Protein AF-A0A7S3IV67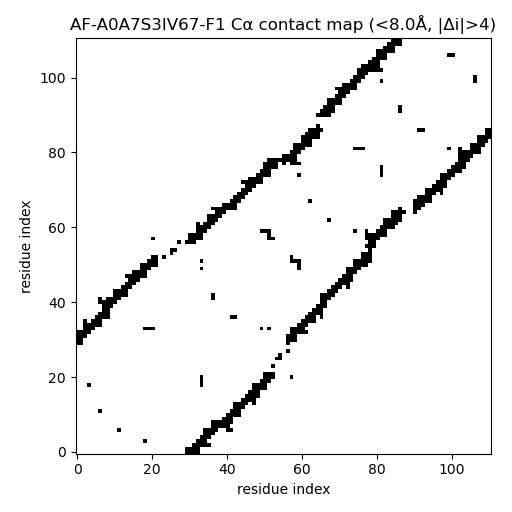-F1 (afdb_monomer)

Structure (mmCIF, N/CA/C/O backbone):
data_AF-A0A7S3IV67-F1
#
_entry.id   AF-A0A7S3IV67-F1
#
loop_
_atom_site.group_PDB
_atom_site.id
_atom_site.type_symbol
_atom_site.label_atom_id
_atom_site.label_alt_id
_atom_site.label_comp_id
_atom_site.label_asym_id
_atom_site.label_entity_id
_atom_site.label_seq_id
_atom_site.pdbx_PDB_ins_code
_atom_site.Cartn_x
_atom_site.Cartn_y
_atom_site.Cartn_z
_atom_site.occupancy
_atom_site.B_iso_or_equiv
_atom_site.auth_seq_id
_atom_site.auth_comp_id
_atom_site.auth_asym_id
_atom_site.auth_atom_id
_atom_site.pdbx_PDB_model_num
ATOM 1 N N . MET A 1 1 ? 8.855 9.024 10.044 1.00 71.62 1 MET A N 1
ATOM 2 C CA . MET A 1 1 ? 7.602 8.303 9.747 1.00 71.62 1 MET A CA 1
ATOM 3 C C . MET A 1 1 ? 7.869 6.858 10.070 1.00 71.62 1 MET A C 1
ATOM 5 O O . MET A 1 1 ? 8.826 6.313 9.531 1.00 71.62 1 MET A O 1
ATOM 9 N N . ASP A 1 2 ? 7.071 6.283 10.957 1.00 88.75 2 ASP A N 1
ATOM 10 C CA . ASP A 1 2 ? 7.257 4.895 11.357 1.00 88.75 2 ASP A CA 1
ATOM 11 C C . ASP A 1 2 ? 6.493 3.981 10.405 1.00 88.75 2 ASP A C 1
ATOM 13 O O . ASP A 1 2 ? 5.413 4.327 9.910 1.00 88.75 2 ASP A O 1
ATOM 17 N N . SER A 1 3 ? 7.075 2.822 10.116 1.00 93.94 3 SER A N 1
ATOM 18 C CA . SER A 1 3 ? 6.451 1.843 9.236 1.00 93.94 3 SER A CA 1
ATOM 19 C C . SER A 1 3 ? 6.907 0.422 9.532 1.00 93.94 3 SER A C 1
ATOM 21 O O . SER A 1 3 ? 7.962 0.232 10.134 1.00 93.94 3 SER A O 1
ATOM 23 N N . ILE A 1 4 ? 6.121 -0.573 9.103 1.00 95.38 4 ILE A N 1
ATOM 24 C CA . ILE A 1 4 ? 6.580 -1.973 9.115 1.00 95.38 4 ILE A CA 1
ATOM 25 C C . ILE A 1 4 ? 7.634 -2.157 8.017 1.00 95.38 4 ILE A C 1
ATOM 27 O O . ILE A 1 4 ? 8.724 -2.656 8.281 1.00 95.38 4 ILE A O 1
ATOM 31 N N . PHE A 1 5 ? 7.325 -1.718 6.792 1.00 96.88 5 PHE A N 1
ATOM 32 C CA . PHE A 1 5 ? 8.257 -1.726 5.666 1.00 96.88 5 PHE A CA 1
ATOM 33 C C . PHE A 1 5 ? 8.517 -0.313 5.154 1.00 96.88 5 PHE A C 1
ATOM 35 O O . PHE A 1 5 ? 7.58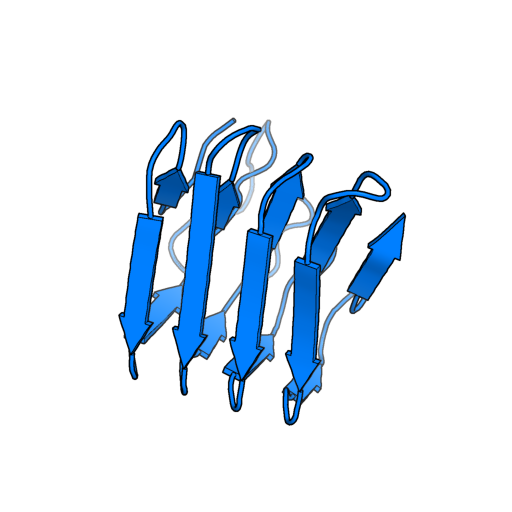9 0.392 4.763 1.00 96.88 5 PHE A O 1
ATOM 42 N N . CYS A 1 6 ? 9.798 0.046 5.083 1.00 97.06 6 CYS A N 1
ATOM 43 C CA . CYS A 1 6 ? 10.286 1.275 4.471 1.00 97.06 6 CYS A CA 1
ATOM 44 C C . CYS A 1 6 ? 11.224 0.924 3.310 1.00 97.06 6 CYS A C 1
ATOM 46 O O . CYS A 1 6 ? 12.333 0.432 3.528 1.00 97.06 6 CYS A O 1
ATOM 48 N N . ILE A 1 7 ? 10.770 1.138 2.074 1.00 97.50 7 ILE A N 1
ATOM 49 C CA . ILE A 1 7 ? 11.510 0.786 0.856 1.00 97.50 7 ILE A CA 1
ATOM 50 C C . ILE A 1 7 ? 12.141 2.053 0.277 1.00 97.50 7 ILE A C 1
ATOM 52 O O . ILE A 1 7 ? 11.514 2.796 -0.479 1.00 97.50 7 ILE A O 1
ATOM 56 N N . ASN A 1 8 ? 13.400 2.294 0.640 1.00 95.31 8 ASN A N 1
ATOM 57 C CA . ASN A 1 8 ? 14.147 3.470 0.183 1.00 95.31 8 ASN A CA 1
ATOM 58 C C . ASN A 1 8 ? 14.686 3.322 -1.247 1.00 95.31 8 ASN A C 1
ATOM 60 O O . ASN A 1 8 ? 14.842 4.316 -1.949 1.00 95.31 8 ASN A O 1
ATOM 64 N N . SER A 1 9 ? 14.987 2.096 -1.676 1.00 94.06 9 SER A N 1
ATOM 65 C CA . SER A 1 9 ? 15.467 1.775 -3.022 1.00 94.06 9 SER A CA 1
ATOM 66 C C . SER A 1 9 ? 15.278 0.283 -3.318 1.00 94.06 9 SER A C 1
ATOM 68 O O . SER A 1 9 ? 15.030 -0.515 -2.412 1.00 94.06 9 SER A O 1
ATOM 70 N N . GLY A 1 10 ? 15.380 -0.102 -4.593 1.00 95.62 10 GLY A N 1
ATOM 71 C CA . GLY A 1 10 ? 15.316 -1.506 -5.006 1.00 95.62 10 GLY A CA 1
ATOM 72 C C . GLY A 1 10 ? 13.889 -2.049 -5.107 1.00 95.62 10 GLY A C 1
ATOM 73 O O . GLY A 1 10 ? 12.991 -1.374 -5.611 1.00 95.62 10 GLY A O 1
ATOM 74 N N . GLY A 1 11 ? 13.684 -3.300 -4.693 1.00 95.38 11 GLY A N 1
ATOM 75 C CA . GLY A 1 11 ? 12.415 -4.000 -4.877 1.00 95.38 11 GLY A CA 1
ATOM 76 C C . GLY A 1 11 ? 12.066 -4.912 -3.711 1.00 95.38 11 GLY A C 1
ATOM 77 O O . GLY A 1 11 ? 12.928 -5.634 -3.214 1.00 95.38 11 GLY A O 1
ATOM 78 N N . VAL A 1 12 ? 10.796 -4.917 -3.309 1.00 97.69 12 VAL A N 1
ATOM 79 C CA . VAL A 1 12 ? 10.255 -5.885 -2.344 1.00 97.69 12 VAL A CA 1
ATOM 80 C C . VAL A 1 12 ? 9.120 -6.672 -2.983 1.00 97.69 12 VAL A C 1
ATOM 82 O O . VAL A 1 12 ? 8.242 -6.111 -3.637 1.00 97.69 12 VAL A O 1
ATOM 85 N N . ILE A 1 13 ? 9.114 -7.984 -2.770 1.00 98.38 13 ILE A N 1
ATOM 86 C CA . ILE A 1 13 ? 8.007 -8.852 -3.167 1.00 98.38 13 ILE A CA 1
ATOM 87 C C . ILE A 1 13 ? 7.467 -9.518 -1.909 1.00 98.38 13 ILE A C 1
ATOM 89 O O . ILE A 1 13 ? 8.201 -10.238 -1.235 1.00 98.38 13 ILE A O 1
ATOM 93 N N . LEU A 1 14 ? 6.188 -9.301 -1.619 1.00 98.50 14 LEU A N 1
ATOM 94 C CA . LEU A 1 14 ? 5.470 -9.979 -0.545 1.00 98.50 14 LEU A CA 1
ATOM 95 C C . LEU A 1 14 ? 4.377 -10.843 -1.163 1.00 98.50 14 LEU A C 1
ATOM 97 O O . LEU A 1 14 ? 3.601 -10.379 -2.003 1.00 98.50 14 LEU A O 1
ATOM 101 N N . ARG A 1 15 ? 4.333 -12.108 -0.750 1.00 98.56 15 ARG A N 1
ATOM 102 C CA . ARG A 1 15 ? 3.327 -13.074 -1.188 1.00 98.56 15 ARG A CA 1
ATOM 103 C C . ARG A 1 15 ? 2.678 -13.688 0.035 1.00 98.56 15 ARG A C 1
ATOM 105 O O . ARG A 1 15 ? 3.402 -14.133 0.920 1.00 98.56 15 ARG A O 1
ATOM 112 N N . GLU A 1 16 ? 1.351 -13.673 0.081 1.00 98.50 16 GLU A N 1
ATOM 113 C CA . GLU A 1 16 ? 0.560 -14.354 1.119 1.00 98.50 16 GLU A CA 1
ATOM 114 C C . GLU A 1 16 ? 0.962 -13.950 2.551 1.00 98.50 16 GLU A C 1
ATOM 116 O O . GLU A 1 16 ? 0.897 -14.728 3.498 1.00 98.50 16 GLU A O 1
ATOM 121 N N . CYS A 1 17 ? 1.413 -12.703 2.717 1.00 98.38 17 CYS A N 1
ATOM 122 C CA . CYS A 1 17 ? 1.843 -12.162 4.002 1.00 98.38 17 CYS A CA 1
ATOM 123 C C . CYS A 1 17 ? 0.700 -11.405 4.685 1.00 98.38 17 CYS A C 1
ATOM 125 O O . CYS A 1 17 ? -0.084 -10.725 4.021 1.00 98.38 17 CYS A O 1
ATOM 127 N N . THR A 1 18 ? 0.661 -11.445 6.019 1.00 98.25 18 THR A N 1
ATOM 128 C CA . THR A 1 18 ? -0.223 -10.588 6.825 1.00 98.25 18 THR A CA 1
ATOM 129 C C . THR A 1 18 ? 0.586 -9.486 7.497 1.00 98.25 18 THR A C 1
ATOM 131 O O . THR A 1 18 ? 1.508 -9.765 8.261 1.00 98.25 18 THR A O 1
ATOM 134 N N . LEU A 1 19 ? 0.237 -8.230 7.225 1.00 97.19 19 LEU A N 1
ATOM 135 C CA . LEU A 1 19 ? 0.819 -7.047 7.849 1.00 97.19 19 LEU A CA 1
ATOM 136 C C . LEU A 1 19 ? -0.253 -6.383 8.710 1.00 97.19 19 LEU A C 1
ATOM 138 O O . LEU A 1 19 ? -1.293 -5.956 8.211 1.00 97.19 19 LEU A O 1
ATOM 142 N N . THR A 1 20 ? -0.008 -6.297 10.015 1.00 95.50 20 THR A N 1
ATOM 143 C CA . THR A 1 20 ? -1.002 -5.831 10.987 1.00 95.50 20 THR A CA 1
ATOM 144 C C . THR A 1 20 ? -0.460 -4.702 11.851 1.00 95.50 20 THR A C 1
ATOM 146 O O . THR A 1 20 ? 0.662 -4.767 12.345 1.00 95.50 20 THR A O 1
ATOM 149 N N . LEU A 1 21 ? -1.287 -3.678 12.058 1.00 93.12 21 LEU A N 1
ATOM 150 C CA . LEU A 1 21 ? -1.037 -2.554 12.960 1.00 93.12 21 LEU A CA 1
ATOM 151 C C . LEU A 1 21 ? -1.885 -2.639 14.239 1.00 93.12 21 LEU A C 1
ATOM 153 O O . LEU A 1 21 ? -1.946 -1.679 15.002 1.00 93.12 21 LEU A O 1
ATOM 157 N N . LYS A 1 22 ? -2.538 -3.780 14.510 1.00 91.00 22 LYS A N 1
ATOM 158 C CA . LYS A 1 22 ? -3.405 -3.957 15.693 1.00 91.00 22 LYS A CA 1
ATOM 159 C C . LYS A 1 22 ? -2.692 -3.743 17.032 1.00 91.00 22 LYS A C 1
ATOM 161 O O . LYS A 1 22 ? -3.347 -3.391 18.003 1.00 91.00 22 LYS A O 1
ATOM 166 N N . SER A 1 23 ? -1.384 -3.982 17.097 1.00 86.50 23 SER A N 1
ATOM 167 C CA . SER A 1 23 ? -0.578 -3.801 18.311 1.00 86.50 23 SER A CA 1
ATOM 168 C C . SER A 1 23 ? -0.010 -2.387 18.467 1.00 86.50 23 SER A C 1
ATOM 170 O O . SER A 1 23 ? 0.659 -2.110 19.461 1.00 86.50 23 SER A O 1
ATOM 172 N N . ILE A 1 24 ? -0.244 -1.495 17.500 1.00 85.94 24 ILE A N 1
ATOM 173 C CA . ILE A 1 24 ? 0.224 -0.113 17.578 1.00 85.94 24 ILE A CA 1
ATOM 174 C C . ILE A 1 24 ? -0.643 0.657 18.590 1.00 85.94 24 ILE A C 1
ATOM 176 O O . ILE A 1 24 ? -1.870 0.586 18.486 1.00 85.94 24 ILE A O 1
ATOM 180 N N . PRO A 1 25 ? -0.042 1.393 19.551 1.00 81.44 25 PRO A N 1
ATOM 181 C CA . PRO A 1 25 ? -0.774 2.114 20.591 1.00 81.44 25 PRO A CA 1
ATOM 182 C C . PRO A 1 25 ? -1.813 3.103 20.052 1.00 81.44 25 PRO A C 1
ATOM 184 O O . PRO A 1 25 ? -1.626 3.703 18.994 1.00 81.44 25 PRO A O 1
ATOM 187 N N . ASN A 1 26 ? -2.871 3.341 20.834 1.00 71.19 26 ASN A N 1
ATOM 188 C CA . ASN A 1 26 ? -3.986 4.188 20.405 1.00 71.19 26 ASN A CA 1
ATOM 189 C C . ASN A 1 26 ? -3.681 5.698 20.366 1.00 71.19 26 ASN A C 1
ATOM 191 O O . ASN A 1 26 ? -4.389 6.447 19.700 1.00 71.19 26 ASN A O 1
ATOM 195 N N . HIS A 1 27 ? -2.615 6.139 21.037 1.00 72.50 27 HIS A N 1
ATOM 196 C CA . HIS A 1 27 ? -2.239 7.550 21.173 1.00 72.50 27 HIS A CA 1
ATOM 197 C C . HIS A 1 27 ? -0.891 7.824 20.507 1.00 72.50 27 HIS A C 1
ATOM 199 O O . HIS A 1 27 ? 0.101 8.140 21.165 1.00 72.50 27 HIS A O 1
ATOM 205 N N . LEU A 1 28 ? -0.836 7.640 19.190 1.00 75.44 28 LEU A N 1
ATOM 206 C CA . LEU A 1 28 ? 0.338 8.032 18.419 1.00 75.44 28 LEU A CA 1
ATOM 207 C C . LEU A 1 28 ? 0.342 9.545 18.201 1.00 75.44 28 LEU A C 1
ATOM 209 O O . LEU A 1 28 ? -0.663 10.114 17.8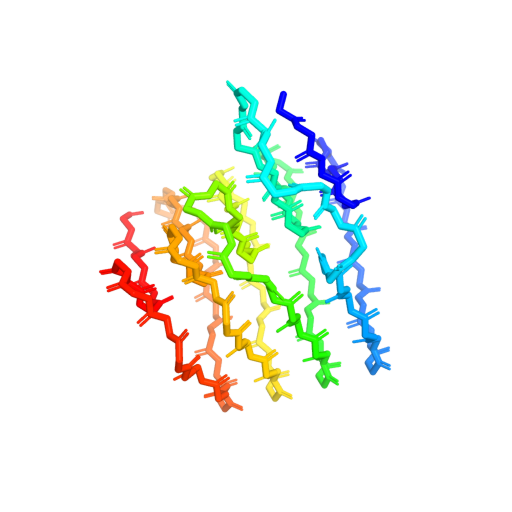07 1.00 75.44 28 LEU A O 1
ATOM 213 N N . ASN A 1 29 ? 1.501 10.181 18.354 1.00 81.75 29 ASN A N 1
ATOM 214 C CA . ASN A 1 29 ? 1.688 11.584 17.956 1.00 81.75 29 ASN A CA 1
ATOM 215 C C . ASN A 1 29 ? 2.077 11.729 16.472 1.00 81.75 29 ASN A C 1
ATOM 217 O O . ASN A 1 29 ? 2.364 12.830 16.004 1.00 81.75 29 ASN A O 1
ATOM 221 N N . GLN A 1 30 ? 2.159 10.617 15.734 1.00 83.50 30 GLN A N 1
ATOM 222 C CA . GLN A 1 30 ? 2.592 10.591 14.341 1.00 83.50 30 GLN A CA 1
ATOM 223 C C . GLN A 1 30 ? 1.912 9.481 13.543 1.00 83.50 30 GLN A C 1
ATOM 225 O O . GLN A 1 30 ? 1.421 8.501 14.099 1.00 83.50 30 GLN A O 1
ATOM 230 N N . LYS A 1 31 ? 1.92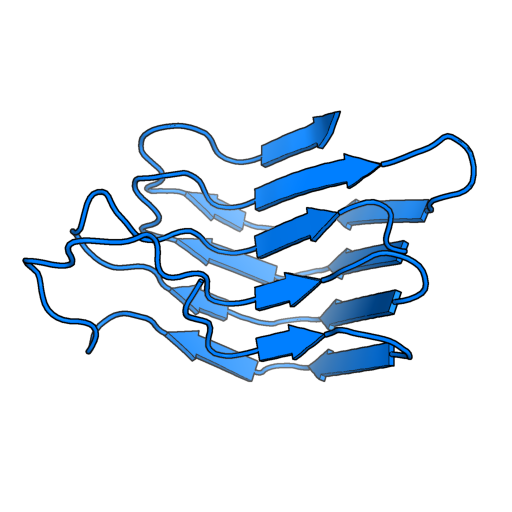9 9.618 12.213 1.00 87.19 31 LYS A N 1
ATOM 231 C CA . LYS A 1 31 ? 1.396 8.594 11.311 1.00 87.19 31 LYS A CA 1
ATOM 232 C C . LYS A 1 31 ? 2.271 7.339 11.311 1.00 87.19 31 LYS A C 1
ATOM 234 O O . LYS A 1 31 ? 3.495 7.444 11.205 1.00 87.19 31 LYS A O 1
ATOM 239 N N . PHE A 1 32 ? 1.624 6.177 11.346 1.00 92.31 32 PHE A N 1
ATOM 240 C CA . PHE A 1 32 ? 2.253 4.863 11.227 1.00 92.31 32 PHE A CA 1
ATOM 241 C C . PHE A 1 32 ? 1.711 4.143 9.990 1.00 92.31 32 PHE A C 1
ATOM 243 O O . PHE A 1 32 ? 0.500 3.989 9.826 1.00 92.31 32 PHE A O 1
ATOM 250 N N . VAL A 1 33 ? 2.595 3.712 9.096 1.00 94.44 33 VAL A N 1
ATOM 251 C CA . VAL A 1 33 ? 2.210 3.165 7.786 1.00 94.44 33 VAL A CA 1
ATOM 252 C C . VAL A 1 33 ? 2.619 1.701 7.691 1.00 94.44 33 VAL A C 1
ATOM 254 O O . VAL A 1 33 ? 3.732 1.352 8.068 1.00 94.44 33 VAL A O 1
ATOM 257 N N . ALA A 1 34 ? 1.771 0.810 7.181 1.00 96.75 34 ALA A N 1
ATOM 258 C CA . ALA A 1 34 ? 2.190 -0.586 7.034 1.00 96.75 34 ALA A CA 1
ATOM 259 C C . ALA A 1 34 ? 3.326 -0.727 6.000 1.00 96.75 34 ALA A C 1
ATOM 261 O O . ALA A 1 34 ? 4.326 -1.386 6.275 1.00 96.75 34 ALA A O 1
ATOM 262 N N . LEU A 1 35 ? 3.231 -0.057 4.850 1.00 97.94 35 LEU A N 1
ATOM 263 C CA . LEU A 1 35 ? 4.290 -0.029 3.839 1.00 97.94 35 LEU A CA 1
ATOM 264 C C . LEU A 1 35 ? 4.454 1.372 3.249 1.00 97.94 35 LEU A C 1
ATOM 266 O O . LEU A 1 35 ? 3.495 1.957 2.749 1.00 97.94 35 LEU A O 1
ATOM 2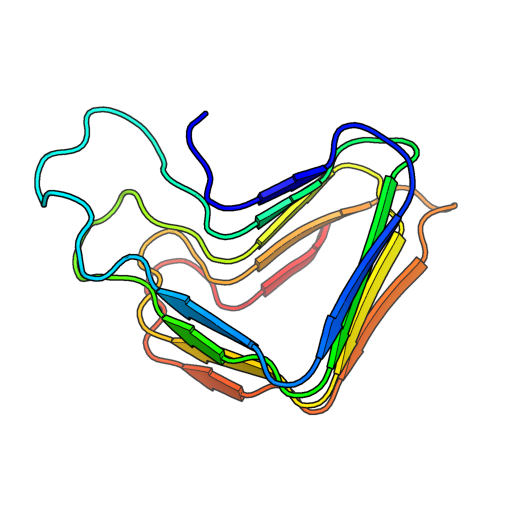70 N N . VAL A 1 36 ? 5.680 1.890 3.260 1.00 97.69 36 VAL A N 1
ATOM 271 C CA . VAL A 1 36 ? 6.053 3.116 2.550 1.00 97.69 36 VAL A CA 1
ATOM 272 C C . VAL A 1 36 ? 7.136 2.829 1.512 1.00 97.69 36 VAL A C 1
ATOM 274 O O . VAL A 1 36 ? 8.091 2.100 1.788 1.00 97.69 36 VAL A O 1
ATOM 277 N N . SER A 1 37 ? 6.993 3.394 0.315 1.00 98.06 37 SER A N 1
ATOM 278 C CA . SER A 1 37 ? 7.976 3.289 -0.765 1.00 98.06 37 SER A CA 1
ATOM 279 C C . SER A 1 37 ? 8.329 4.659 -1.343 1.00 98.06 37 SER A C 1
ATOM 281 O O . SER A 1 37 ? 7.476 5.536 -1.500 1.00 98.06 37 SER A O 1
ATOM 283 N N . PHE A 1 38 ? 9.610 4.837 -1.655 1.00 97.19 38 PHE A N 1
ATOM 284 C CA . PHE A 1 38 ? 10.199 6.097 -2.114 1.00 97.19 38 PHE A CA 1
ATOM 285 C C . PHE A 1 38 ? 10.619 6.036 -3.593 1.00 97.19 38 PHE A C 1
ATOM 287 O O . PHE A 1 38 ? 10.545 4.966 -4.208 1.00 97.19 38 PHE A O 1
ATOM 294 N N . PRO A 1 39 ? 11.054 7.154 -4.204 1.00 96.88 39 PRO A N 1
ATOM 295 C CA . PRO A 1 39 ? 11.495 7.149 -5.594 1.00 96.88 39 PRO A CA 1
ATOM 296 C C . PRO A 1 39 ? 12.567 6.089 -5.876 1.00 96.88 39 PRO A C 1
ATOM 298 O O . PRO A 1 39 ? 13.361 5.748 -5.002 1.00 96.88 39 PRO A O 1
ATOM 301 N N . SER A 1 40 ? 12.598 5.573 -7.107 1.00 93.88 40 SER A N 1
ATOM 302 C CA . SER A 1 40 ? 13.527 4.504 -7.525 1.00 93.88 40 SER A CA 1
ATOM 303 C C . SER A 1 40 ? 13.356 3.177 -6.768 1.00 93.88 40 SER A C 1
ATOM 305 O O . SER A 1 40 ? 14.259 2.336 -6.761 1.00 93.88 40 SER A O 1
ATOM 307 N N . SER A 1 41 ? 12.193 2.971 -6.147 1.00 97.56 41 SER A N 1
ATOM 308 C CA . SER A 1 41 ? 11.803 1.697 -5.554 1.00 97.56 41 SER A CA 1
ATOM 309 C C . SER A 1 41 ? 10.634 1.051 -6.295 1.00 97.56 41 SER A C 1
ATOM 311 O O . SER A 1 41 ? 9.936 1.668 -7.110 1.00 97.56 41 SER A O 1
ATOM 313 N N . SER A 1 42 ? 10.427 -0.227 -6.010 1.00 97.94 42 SER A N 1
ATOM 314 C CA . SER A 1 42 ? 9.301 -0.998 -6.506 1.00 97.94 42 SER A CA 1
ATOM 315 C C . SER A 1 42 ? 8.788 -1.951 -5.440 1.00 97.94 42 SER A C 1
ATOM 317 O O . SER A 1 42 ? 9.545 -2.420 -4.587 1.00 97.94 42 SER A O 1
ATOM 319 N N . PHE A 1 43 ? 7.502 -2.272 -5.496 1.00 98.44 43 PHE A N 1
ATOM 320 C CA . PHE A 1 43 ? 6.984 -3.377 -4.710 1.00 98.44 43 PHE A CA 1
ATOM 321 C C . PHE A 1 43 ? 5.892 -4.154 -5.436 1.00 98.44 43 PHE A C 1
ATOM 323 O O . PHE A 1 43 ? 5.130 -3.610 -6.239 1.00 98.44 43 PHE A O 1
ATOM 330 N N . ASN A 1 44 ? 5.829 -5.448 -5.127 1.00 98.62 44 ASN A N 1
ATOM 331 C CA . ASN A 1 44 ? 4.824 -6.367 -5.635 1.00 98.62 44 ASN A CA 1
ATOM 332 C C . ASN A 1 44 ? 4.154 -7.109 -4.471 1.00 98.62 44 ASN A C 1
ATOM 334 O O . ASN A 1 44 ? 4.813 -7.868 -3.758 1.00 98.62 44 ASN A O 1
ATOM 338 N N . LEU A 1 45 ? 2.857 -6.872 -4.279 1.00 98.69 45 LEU A N 1
ATOM 339 C CA . LEU A 1 45 ? 2.026 -7.500 -3.254 1.00 98.69 45 LEU A CA 1
ATOM 340 C C . LEU A 1 45 ? 1.054 -8.467 -3.927 1.00 98.69 45 LEU A C 1
ATOM 342 O O . LEU A 1 45 ? 0.266 -8.063 -4.789 1.00 98.69 45 LEU A O 1
ATOM 346 N N . ILE A 1 46 ? 1.092 -9.734 -3.520 1.00 98.75 46 ILE A N 1
ATOM 347 C CA . ILE A 1 46 ? 0.247 -10.785 -4.093 1.00 98.75 46 ILE A CA 1
ATOM 348 C C . ILE A 1 46 ? -0.402 -11.572 -2.960 1.00 98.75 46 ILE A C 1
ATOM 350 O O . ILE A 1 46 ? 0.299 -12.210 -2.179 1.00 98.75 46 ILE A O 1
ATOM 354 N N . GLY A 1 47 ? -1.731 -11.549 -2.867 1.00 98.69 47 GLY A N 1
ATOM 355 C CA . GLY A 1 47 ? -2.435 -12.340 -1.849 1.00 98.69 47 GLY A CA 1
ATOM 356 C C . GLY A 1 47 ? -2.195 -11.868 -0.411 1.00 98.69 47 GLY A C 1
ATOM 357 O O . GLY A 1 47 ? -2.396 -12.639 0.519 1.00 98.69 47 GLY A O 1
ATOM 358 N N . CYS A 1 48 ? -1.708 -10.641 -0.209 1.00 98.81 48 CYS A N 1
ATOM 359 C CA . CYS A 1 48 ? -1.386 -10.133 1.123 1.00 98.81 48 CYS A CA 1
ATOM 360 C C . CYS A 1 48 ? -2.617 -9.553 1.828 1.00 98.81 48 CYS A C 1
ATOM 362 O O . CYS A 1 48 ? -3.491 -8.954 1.195 1.00 98.81 48 CYS A O 1
ATOM 364 N N . GLU A 1 49 ? -2.631 -9.640 3.155 1.00 98.62 49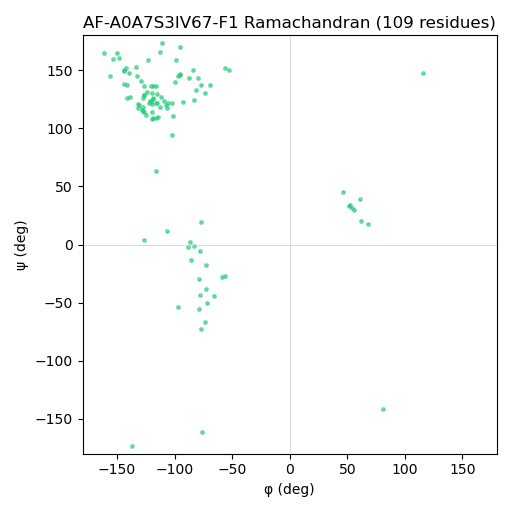 GLU A N 1
ATOM 365 C CA . GLU A 1 49 ? -3.627 -8.995 4.007 1.00 98.62 49 GLU A CA 1
ATOM 366 C C . GLU A 1 49 ? -2.989 -7.872 4.831 1.00 98.62 4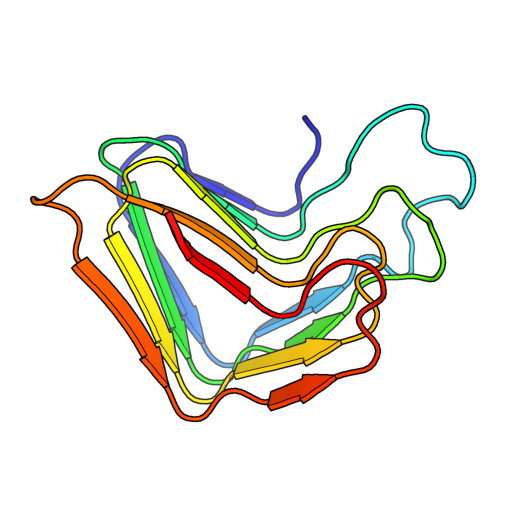9 GLU A C 1
ATOM 368 O O . GLU A 1 49 ? -1.990 -8.062 5.520 1.00 98.62 49 GLU A O 1
ATOM 373 N N . PHE A 1 50 ? -3.580 -6.686 4.756 1.00 98.31 50 PHE A N 1
ATOM 374 C CA . PHE A 1 50 ? -3.176 -5.490 5.477 1.00 98.31 50 PHE A CA 1
ATOM 375 C C . PHE A 1 50 ? -4.296 -5.088 6.432 1.00 98.31 50 PHE A C 1
ATOM 377 O O . PHE A 1 50 ? -5.431 -4.825 6.015 1.00 98.31 50 PHE A O 1
ATOM 384 N N . ILE A 1 51 ? -3.972 -5.021 7.720 1.00 97.19 51 ILE A N 1
ATOM 385 C CA . ILE A 1 51 ? -4.943 -4.758 8.780 1.00 97.19 51 ILE A CA 1
ATOM 386 C C . ILE A 1 51 ? -4.483 -3.553 9.589 1.00 97.19 51 ILE A C 1
ATOM 388 O O . ILE A 1 51 ? -3.483 -3.617 10.303 1.00 97.19 51 ILE A O 1
ATOM 392 N N . GLY A 1 52 ? -5.216 -2.451 9.473 1.00 94.00 52 GLY A N 1
ATOM 393 C CA . GLY A 1 52 ? -5.037 -1.282 10.320 1.00 94.00 52 GLY A CA 1
ATOM 394 C C . GLY A 1 52 ? -5.617 -1.488 1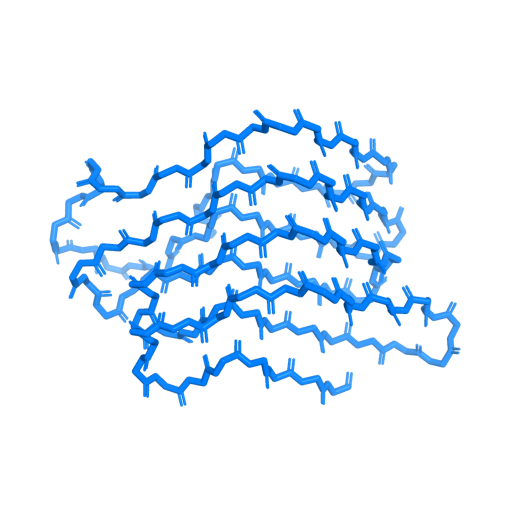1.721 1.00 94.00 52 GLY A C 1
ATOM 395 O O . GLY A 1 52 ? -5.854 -2.612 12.176 1.00 94.00 52 GLY A O 1
ATOM 396 N N . ASN A 1 53 ? -5.843 -0.385 12.418 1.00 89.81 53 ASN A N 1
ATOM 397 C CA . ASN A 1 53 ? -6.400 -0.357 13.764 1.00 89.81 53 ASN A CA 1
ATOM 398 C C . ASN A 1 53 ? -7.456 0.757 13.884 1.00 89.81 53 ASN A C 1
ATOM 400 O O . ASN A 1 53 ? -7.854 1.387 12.905 1.00 89.81 53 ASN A O 1
ATOM 404 N N . GLU A 1 54 ? -7.943 0.992 15.097 1.00 82.31 54 GLU A N 1
ATOM 405 C CA . GLU A 1 54 ? -8.969 2.007 15.344 1.00 82.31 54 GLU A CA 1
ATOM 406 C C . GLU A 1 54 ? -8.415 3.438 15.379 1.00 82.31 54 GLU A C 1
ATOM 408 O O . GLU A 1 54 ? -9.202 4.383 15.436 1.00 82.31 54 GLU A O 1
ATOM 413 N N . THR A 1 55 ? -7.091 3.618 15.297 1.00 82.94 55 THR A N 1
ATOM 414 C CA . THR A 1 55 ? -6.460 4.934 15.426 1.00 82.94 55 THR A CA 1
ATOM 415 C C . THR A 1 55 ? -6.554 5.727 14.140 1.00 82.94 55 THR A C 1
ATOM 417 O O . THR A 1 55 ? -6.394 5.214 13.032 1.00 82.94 55 THR A O 1
ATOM 420 N N . ASP A 1 56 ? -6.742 7.029 14.288 1.00 83.50 56 ASP A N 1
ATOM 421 C CA . ASP A 1 56 ? -6.773 8.015 13.215 1.00 83.50 56 ASP A CA 1
ATOM 422 C C . ASP A 1 56 ? -5.377 8.369 12.686 1.00 83.50 56 ASP A C 1
ATOM 424 O O . ASP A 1 56 ? -5.202 9.390 12.025 1.00 83.50 56 ASP A O 1
ATOM 428 N N . HIS A 1 57 ? -4.372 7.526 12.922 1.00 87.19 57 HIS A N 1
ATOM 429 C CA . HIS A 1 57 ? -2.992 7.765 12.505 1.00 87.19 57 HIS A CA 1
ATOM 430 C C . HIS A 1 57 ? -2.389 6.611 11.697 1.00 87.19 57 HIS A C 1
ATOM 432 O O . HIS A 1 57 ? -1.225 6.692 11.306 1.00 87.19 57 HIS A O 1
ATOM 438 N N . THR A 1 58 ? -3.160 5.567 11.379 1.00 91.06 58 THR A N 1
ATOM 439 C CA . THR A 1 58 ? -2.674 4.440 10.573 1.00 91.06 58 THR A CA 1
ATOM 440 C C . THR A 1 58 ? -3.084 4.501 9.106 1.00 91.06 58 THR A C 1
ATOM 442 O O . THR A 1 58 ? -4.220 4.841 8.760 1.00 91.06 58 THR A O 1
ATOM 445 N N . SER A 1 59 ? -2.151 4.124 8.228 1.00 94.50 59 SER A N 1
ATOM 446 C CA . SER A 1 59 ? -2.377 3.967 6.788 1.00 94.50 59 SER A CA 1
ATOM 447 C C . SER A 1 59 ? -1.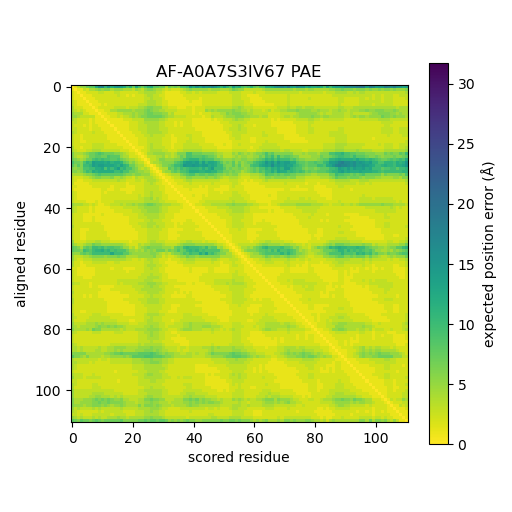778 2.655 6.278 1.00 94.50 59 SER A C 1
ATOM 449 O O . SER A 1 59 ? -0.833 2.126 6.866 1.00 94.50 59 SER A O 1
ATOM 451 N N . GLY A 1 60 ? -2.348 2.105 5.207 1.00 96.56 60 GLY A N 1
ATOM 452 C CA . GLY A 1 60 ? -1.888 0.841 4.636 1.00 96.56 60 GLY A CA 1
ATOM 453 C C . GLY A 1 60 ? -0.612 1.033 3.829 1.00 96.56 60 GLY A C 1
ATOM 454 O O . GLY A 1 60 ? 0.469 0.646 4.263 1.00 96.56 60 GLY A O 1
ATOM 455 N N . VAL A 1 61 ? -0.739 1.642 2.656 1.00 97.81 61 VAL A N 1
ATOM 456 C CA . VAL A 1 61 ? 0.366 1.846 1.717 1.00 97.81 61 VAL A CA 1
ATOM 457 C C . VAL A 1 61 ? 0.504 3.324 1.392 1.00 97.81 61 VAL A C 1
ATOM 459 O O . VAL A 1 61 ? -0.471 3.968 1.012 1.00 97.81 61 VAL A O 1
ATOM 462 N N . ILE A 1 62 ? 1.725 3.843 1.472 1.00 97.38 62 ILE A N 1
ATOM 463 C CA . ILE A 1 62 ? 2.091 5.138 0.898 1.00 97.38 62 ILE A CA 1
ATOM 464 C C . ILE A 1 62 ? 3.197 4.910 -0.129 1.00 97.38 62 ILE A C 1
ATOM 466 O O . ILE A 1 62 ? 4.305 4.525 0.227 1.00 97.38 62 ILE A O 1
ATOM 470 N N . ALA A 1 63 ? 2.909 5.161 -1.400 1.00 97.75 63 ALA A N 1
ATOM 471 C CA . ALA A 1 63 ? 3.860 4.991 -2.488 1.00 97.75 63 ALA A CA 1
ATOM 472 C C . ALA A 1 63 ? 4.175 6.342 -3.131 1.00 97.75 63 ALA A C 1
ATOM 474 O O . ALA A 1 63 ? 3.267 7.014 -3.614 1.00 97.75 63 ALA A O 1
ATOM 475 N N . ILE A 1 64 ? 5.448 6.741 -3.147 1.00 97.50 64 ILE A N 1
ATOM 476 C CA . ILE A 1 64 ? 5.895 8.041 -3.662 1.00 97.50 64 ILE A CA 1
ATOM 477 C C . ILE A 1 64 ? 6.843 7.824 -4.839 1.00 97.50 64 ILE A C 1
ATOM 479 O O . ILE A 1 64 ? 7.985 7.410 -4.662 1.00 97.50 64 ILE A O 1
ATOM 483 N N . ASN A 1 65 ? 6.374 8.148 -6.043 1.00 97.25 65 ASN A N 1
ATOM 484 C CA . ASN A 1 65 ? 7.072 8.013 -7.322 1.00 97.25 65 ASN A CA 1
ATOM 485 C C . ASN A 1 65 ? 7.758 6.645 -7.496 1.00 97.25 65 ASN A C 1
ATOM 487 O O . ASN A 1 65 ? 8.924 6.562 -7.894 1.00 97.25 65 ASN A O 1
ATOM 491 N N . SER A 1 66 ? 7.043 5.575 -7.148 1.00 97.62 66 SER A N 1
ATOM 492 C CA . SER A 1 66 ? 7.552 4.198 -7.148 1.00 97.62 66 SER A CA 1
ATOM 493 C C . SER A 1 66 ? 6.698 3.301 -8.038 1.00 97.62 66 SER A C 1
ATOM 495 O O . SER A 1 66 ? 5.543 3.617 -8.322 1.00 97.62 66 SER A O 1
ATOM 497 N N . ASN A 1 67 ? 7.264 2.180 -8.485 1.00 98.19 67 ASN A N 1
ATOM 498 C CA . ASN A 1 67 ? 6.520 1.200 -9.275 1.00 98.19 67 ASN A CA 1
ATOM 499 C C . ASN A 1 67 ? 5.726 0.267 -8.354 1.00 98.19 67 ASN A C 1
ATOM 501 O O . ASN A 1 67 ? 6.293 -0.391 -7.482 1.00 98.19 67 ASN A O 1
ATOM 505 N N . VAL A 1 68 ? 4.416 0.195 -8.570 1.00 98.44 68 VAL A N 1
ATOM 506 C CA . VAL A 1 68 ? 3.457 -0.456 -7.676 1.00 98.44 68 VAL A CA 1
ATOM 507 C C . VAL A 1 68 ? 2.722 -1.567 -8.412 1.00 98.44 68 VAL A C 1
ATOM 509 O O . VAL A 1 68 ? 2.051 -1.319 -9.416 1.00 98.44 68 VAL A O 1
ATOM 512 N N . GLN A 1 69 ? 2.791 -2.785 -7.881 1.00 98.56 69 GLN A N 1
ATOM 513 C CA . GLN A 1 69 ? 1.940 -3.894 -8.297 1.00 98.56 69 GLN A CA 1
ATOM 514 C C . GLN A 1 69 ? 1.250 -4.501 -7.074 1.00 98.56 69 GLN A C 1
ATOM 516 O O . GLN A 1 69 ? 1.901 -4.996 -6.161 1.00 98.56 69 GLN A O 1
ATOM 521 N N . ILE A 1 70 ? -0.079 -4.460 -7.047 1.00 98.69 70 ILE A N 1
ATOM 522 C CA . ILE A 1 70 ? -0.898 -4.995 -5.957 1.00 98.69 70 ILE A CA 1
ATOM 523 C C . ILE A 1 70 ? -2.002 -5.842 -6.577 1.00 98.69 70 ILE A C 1
ATOM 525 O O . ILE A 1 70 ? -2.793 -5.359 -7.390 1.00 98.69 70 ILE A O 1
ATOM 529 N N . SER A 1 71 ? -2.049 -7.119 -6.214 1.00 98.69 71 SER A N 1
ATOM 530 C CA . SER A 1 71 ? -3.007 -8.061 -6.783 1.00 98.69 71 SER A CA 1
ATOM 531 C C . SER A 1 71 ? -3.543 -9.038 -5.750 1.00 98.69 71 SER A C 1
ATOM 533 O O . SER A 1 71 ? -2.784 -9.590 -4.957 1.00 98.69 71 SER A O 1
ATOM 535 N N . ASN A 1 72 ? -4.855 -9.280 -5.790 1.00 98.75 72 ASN A N 1
ATOM 536 C CA . ASN A 1 72 ? -5.528 -10.235 -4.903 1.00 98.75 72 ASN A CA 1
ATOM 537 C C . ASN A 1 72 ? -5.294 -9.935 -3.407 1.00 98.75 72 ASN A C 1
ATOM 539 O O . ASN A 1 72 ? -5.239 -10.851 -2.595 1.00 98.75 72 ASN A O 1
ATOM 543 N N . CYS A 1 73 ? -5.103 -8.665 -3.043 1.00 98.81 73 CYS A N 1
ATOM 544 C CA . CYS A 1 73 ? -4.809 -8.260 -1.669 1.00 98.81 73 CYS A CA 1
ATOM 545 C C . CYS A 1 73 ? -6.060 -7.763 -0.941 1.00 98.81 73 CYS A C 1
ATOM 547 O O . CYS A 1 73 ? -7.028 -7.299 -1.550 1.00 98.81 73 CYS A O 1
ATOM 549 N N . ARG A 1 74 ? -6.009 -7.794 0.388 1.00 98.69 74 ARG A N 1
ATOM 550 C CA . ARG A 1 74 ? -7.067 -7.295 1.263 1.00 98.69 74 ARG A CA 1
ATOM 551 C C . ARG A 1 74 ? -6.535 -6.174 2.145 1.00 98.69 74 ARG A C 1
ATOM 553 O O . ARG A 1 74 ? -5.508 -6.341 2.789 1.00 98.69 74 ARG A O 1
ATOM 560 N N . PHE A 1 75 ? -7.247 -5.055 2.205 1.00 98.38 75 PHE A N 1
ATOM 561 C CA . PHE A 1 75 ? -6.925 -3.923 3.069 1.00 98.38 75 PHE A CA 1
ATOM 562 C C . PHE A 1 75 ? -8.135 -3.563 3.922 1.00 98.38 75 PHE A C 1
ATOM 564 O O . PHE A 1 75 ? -9.243 -3.390 3.407 1.00 98.38 75 PHE A O 1
ATOM 571 N N . SER A 1 76 ? -7.930 -3.451 5.232 1.00 97.44 76 SER A N 1
ATOM 572 C CA . SER A 1 76 ? -9.022 -3.220 6.172 1.00 97.44 76 SER A CA 1
ATOM 573 C C . SER A 1 76 ? -8.633 -2.322 7.334 1.00 97.44 76 SER A C 1
ATOM 575 O O . SER A 1 76 ? -7.488 -2.336 7.777 1.00 97.44 76 SER A O 1
ATOM 577 N N . ASN A 1 77 ? -9.613 -1.581 7.854 1.00 95.12 77 ASN A N 1
ATOM 578 C CA . ASN A 1 77 ? -9.506 -0.831 9.106 1.00 95.12 77 ASN A CA 1
ATOM 579 C C . ASN A 1 77 ? -8.403 0.248 9.106 1.00 95.12 77 ASN A C 1
ATOM 581 O O . ASN A 1 77 ? -7.730 0.433 10.111 1.00 95.12 77 ASN A O 1
ATOM 585 N N . PHE A 1 78 ? -8.204 0.970 7.997 1.00 94.62 78 PHE A N 1
ATOM 586 C CA . PHE A 1 78 ? -7.283 2.115 7.946 1.00 94.62 78 PHE A CA 1
ATOM 587 C C . PHE A 1 78 ? -8.050 3.438 8.015 1.00 94.62 78 PHE A C 1
ATOM 589 O O . PHE A 1 78 ? -8.738 3.825 7.064 1.00 94.62 78 PHE A O 1
ATOM 596 N N . LYS A 1 79 ? -7.927 4.169 9.129 1.00 90.50 79 LYS A N 1
ATOM 597 C CA . LYS A 1 79 ? -8.669 5.425 9.328 1.00 90.50 79 LYS A CA 1
ATOM 598 C C . LYS A 1 79 ? -8.142 6.574 8.465 1.00 90.50 79 LYS A C 1
ATOM 600 O O . LYS A 1 79 ? -8.953 7.306 7.906 1.00 90.50 79 LYS A O 1
ATOM 605 N N . GLN A 1 80 ? -6.821 6.688 8.279 1.00 89.50 80 GLN A N 1
ATOM 606 C CA . GLN A 1 80 ? -6.206 7.713 7.409 1.00 89.50 80 GLN A CA 1
ATOM 607 C C . GLN A 1 80 ? -6.173 7.325 5.930 1.00 89.50 80 GLN A C 1
ATOM 609 O O . GLN A 1 80 ? -5.714 8.109 5.106 1.00 89.50 80 GLN A O 1
ATOM 614 N N . GLY A 1 81 ? -6.664 6.134 5.597 1.00 92.81 81 GLY A N 1
ATOM 615 C CA . GLY A 1 81 ? -6.784 5.643 4.235 1.00 92.81 81 GLY A CA 1
ATOM 616 C C . GLY A 1 81 ? -5.917 4.424 3.954 1.00 92.81 81 GLY A C 1
ATOM 617 O O . GLY A 1 81 ? -4.846 4.236 4.542 1.00 92.81 81 GLY A O 1
ATOM 618 N N . SER A 1 82 ? -6.411 3.559 3.070 1.00 96.56 82 SER A N 1
ATOM 619 C CA . SER A 1 82 ? -5.751 2.287 2.776 1.00 96.56 82 SER A CA 1
ATOM 620 C C . SER A 1 82 ? -4.554 2.455 1.847 1.00 96.56 82 SER A C 1
ATOM 622 O O . SER A 1 82 ? -3.527 1.836 2.115 1.00 96.56 82 SER A O 1
ATOM 624 N N . MET A 1 83 ? -4.658 3.253 0.783 1.00 97.38 83 MET A N 1
ATOM 625 C CA . MET A 1 83 ? -3.560 3.452 -0.167 1.00 97.38 83 MET A CA 1
ATOM 626 C C . MET A 1 83 ? -3.476 4.900 -0.635 1.00 97.38 83 MET A C 1
ATOM 628 O O . MET A 1 83 ? -4.444 5.426 -1.177 1.00 97.38 83 MET A O 1
ATOM 632 N N . HIS A 1 84 ? -2.302 5.509 -0.486 1.00 97.00 84 HIS A N 1
ATOM 633 C CA . HIS A 1 84 ? -1.941 6.787 -1.095 1.00 97.00 84 HIS A CA 1
ATOM 634 C C . HIS A 1 84 ? -0.812 6.554 -2.095 1.00 97.00 84 HIS A C 1
ATOM 636 O O . HIS A 1 84 ? 0.315 6.249 -1.713 1.00 97.00 84 HIS A O 1
ATOM 642 N N . LEU A 1 85 ? -1.123 6.677 -3.379 1.00 97.50 85 LEU A N 1
ATOM 643 C CA . LEU A 1 85 ? -0.214 6.395 -4.480 1.00 97.50 85 LEU A CA 1
ATOM 644 C C . LEU A 1 85 ? 0.034 7.705 -5.231 1.00 97.50 85 LEU A C 1
ATOM 646 O O . LEU A 1 85 ? -0.859 8.222 -5.890 1.00 97.50 85 LEU A O 1
ATOM 650 N N . ILE A 1 86 ? 1.235 8.255 -5.101 1.00 97.38 86 ILE A N 1
ATOM 651 C CA . ILE A 1 86 ? 1.672 9.473 -5.789 1.00 97.38 86 ILE A CA 1
ATOM 652 C C . ILE A 1 86 ? 2.649 9.036 -6.868 1.00 97.38 86 ILE A C 1
ATOM 654 O O . ILE A 1 86 ? 3.683 8.445 -6.556 1.00 97.38 86 ILE A O 1
ATOM 658 N N . SER A 1 87 ? 2.317 9.275 -8.128 1.00 94.94 87 SER A N 1
ATOM 659 C CA . SER A 1 87 ? 3.051 8.744 -9.273 1.00 94.94 87 SER A CA 1
ATOM 660 C C . SER A 1 87 ? 3.345 9.816 -10.313 1.00 94.94 87 SER A C 1
ATOM 662 O O . SER A 1 87 ? 2.562 10.725 -10.566 1.00 94.94 87 SER A O 1
ATOM 664 N N . LYS A 1 88 ? 4.503 9.695 -10.959 1.00 95.06 88 LYS A N 1
ATOM 665 C CA . LYS A 1 88 ? 4.845 10.435 -12.175 1.00 95.06 88 LYS A CA 1
ATOM 666 C C . LYS A 1 88 ? 4.526 9.587 -13.405 1.00 95.06 88 LYS A C 1
ATOM 668 O O . LYS A 1 88 ? 4.232 8.400 -13.300 1.00 95.06 88 LYS A O 1
ATOM 673 N N . ARG A 1 89 ? 4.597 10.201 -14.593 1.00 91.69 89 ARG A N 1
ATOM 674 C CA . ARG A 1 89 ? 4.256 9.554 -15.878 1.00 91.69 89 ARG A CA 1
ATOM 675 C C . ARG A 1 89 ? 5.045 8.271 -16.163 1.00 91.69 89 ARG A C 1
ATOM 677 O O . ARG A 1 89 ? 4.571 7.433 -16.919 1.00 91.69 89 ARG A O 1
ATOM 684 N N . ASP A 1 90 ? 6.246 8.150 -15.613 1.00 93.62 90 ASP A N 1
ATOM 685 C CA . ASP A 1 90 ? 7.148 7.009 -15.763 1.00 93.62 90 ASP A CA 1
ATOM 686 C C . ASP A 1 90 ? 6.885 5.883 -14.752 1.00 93.62 90 ASP A C 1
ATOM 688 O O . ASP A 1 90 ? 7.378 4.769 -14.933 1.00 93.62 90 ASP A O 1
ATOM 692 N N . ASN A 1 91 ? 6.092 6.135 -13.707 1.00 96.38 91 ASN A N 1
ATOM 693 C CA . ASN A 1 91 ? 5.749 5.116 -12.727 1.00 96.38 91 ASN A CA 1
ATOM 694 C C . ASN A 1 91 ? 4.606 4.233 -13.222 1.00 96.38 91 ASN A C 1
ATOM 696 O O . ASN A 1 91 ? 3.558 4.705 -13.663 1.00 96.38 91 ASN A O 1
ATOM 700 N N . ARG A 1 92 ? 4.786 2.920 -13.076 1.00 96.38 92 ARG A N 1
ATOM 701 C CA . ARG A 1 92 ? 3.724 1.947 -13.321 1.00 96.38 92 ARG A CA 1
ATOM 702 C C . ARG A 1 92 ? 2.986 1.653 -12.023 1.00 96.38 92 ARG A C 1
ATOM 704 O O . ARG A 1 92 ? 3.594 1.159 -11.078 1.00 96.38 92 ARG A O 1
ATOM 711 N N . VAL A 1 93 ? 1.674 1.871 -12.020 1.00 97.88 93 VAL A N 1
ATOM 712 C CA . VAL A 1 93 ? 0.785 1.519 -10.906 1.00 97.88 93 VAL A CA 1
ATOM 713 C C . VAL A 1 93 ? -0.283 0.548 -11.387 1.00 97.88 93 VAL A C 1
ATOM 715 O O . VAL A 1 93 ? -1.026 0.840 -12.320 1.00 97.88 93 VAL A O 1
ATOM 718 N N . VAL A 1 94 ? -0.364 -0.613 -10.743 1.00 98.19 94 VAL A N 1
ATOM 719 C CA . VAL A 1 94 ? -1.405 -1.617 -10.972 1.00 98.19 94 VAL A CA 1
ATOM 720 C C . VAL A 1 94 ? -1.980 -2.037 -9.627 1.00 98.19 94 VAL A C 1
ATOM 722 O O . VAL A 1 94 ? -1.262 -2.573 -8.785 1.00 98.19 94 VAL A O 1
ATOM 725 N N . VAL A 1 95 ? -3.285 -1.834 -9.449 1.00 98.12 95 VAL A N 1
ATOM 726 C CA . VAL A 1 95 ? -4.059 -2.348 -8.314 1.00 98.12 95 VAL A CA 1
ATOM 727 C C . VAL A 1 95 ? -5.244 -3.116 -8.882 1.00 98.12 95 VAL A C 1
ATOM 729 O O . VAL A 1 95 ? -6.096 -2.532 -9.545 1.00 98.12 95 VAL A O 1
ATOM 732 N N . GLN A 1 96 ? -5.286 -4.428 -8.665 1.00 98.31 96 GLN A N 1
ATOM 733 C CA . GLN A 1 96 ? -6.304 -5.295 -9.263 1.00 98.31 96 GLN A CA 1
ATOM 734 C C . GLN A 1 96 ? -6.802 -6.355 -8.285 1.00 98.31 96 GLN A C 1
ATOM 736 O O . GLN A 1 96 ? -6.046 -6.843 -7.444 1.00 98.31 96 GLN A O 1
ATOM 741 N N . ASN A 1 97 ? -8.074 -6.736 -8.410 1.00 98.50 97 ASN A N 1
ATOM 742 C CA . ASN A 1 97 ? -8.704 -7.793 -7.608 1.00 98.50 97 ASN A CA 1
ATOM 743 C C . ASN A 1 97 ? -8.510 -7.617 -6.091 1.00 98.50 97 ASN A C 1
ATOM 745 O O . ASN A 1 97 ? -8.350 -8.592 -5.362 1.00 98.50 97 ASN A O 1
ATOM 749 N N . CYS A 1 98 ? -8.457 -6.372 -5.616 1.00 98.44 98 CYS A N 1
ATOM 750 C CA . CYS A 1 98 ? -8.248 -6.081 -4.204 1.00 98.44 98 CYS A CA 1
ATOM 751 C C . CYS A 1 98 ? -9.576 -5.813 -3.498 1.00 98.44 98 CYS A C 1
ATOM 753 O O . CYS A 1 98 ? -10.478 -5.197 -4.063 1.00 98.44 98 CYS A O 1
ATOM 755 N N . GLN A 1 99 ? -9.667 -6.229 -2.239 1.00 98.50 99 GLN A N 1
ATOM 756 C CA . GLN A 1 99 ? -10.776 -5.885 -1.354 1.00 98.50 99 GLN A CA 1
ATOM 757 C C . GLN A 1 99 ? -10.335 -4.782 -0.398 1.00 98.50 99 GLN A C 1
ATOM 759 O O . GLN A 1 99 ? -9.381 -4.963 0.356 1.00 98.50 99 GLN A O 1
ATOM 764 N N . ILE A 1 100 ? -11.034 -3.648 -0.417 1.00 98.00 100 ILE A N 1
ATOM 765 C CA . ILE A 1 100 ? -10.732 -2.488 0.427 1.00 98.00 100 ILE A CA 1
ATOM 766 C C . ILE A 1 100 ? -12.020 -2.085 1.128 1.00 98.00 100 ILE A C 1
ATOM 768 O O . ILE A 1 100 ? -12.994 -1.717 0.475 1.00 98.00 100 ILE A O 1
ATOM 772 N N . PHE A 1 101 ? -12.048 -2.193 2.451 1.00 97.25 101 PHE A N 1
ATOM 773 C CA . PHE A 1 101 ? -13.262 -1.979 3.239 1.00 97.25 101 PHE A CA 1
ATOM 774 C C . PHE A 1 101 ? -12.919 -1.443 4.631 1.00 97.25 101 PHE A C 1
ATOM 776 O O . PHE A 1 101 ? -11.764 -1.465 5.060 1.00 97.25 101 PHE A O 1
ATOM 783 N N . ASN A 1 102 ? -13.924 -0.918 5.334 1.00 95.00 102 ASN A N 1
ATOM 784 C CA . ASN A 1 102 ? -13.782 -0.326 6.670 1.00 95.00 102 ASN A CA 1
ATOM 785 C C . ASN A 1 102 ? -12.683 0.756 6.766 1.00 95.00 102 ASN A C 1
ATOM 787 O O . ASN A 1 102 ? -12.014 0.888 7.790 1.00 95.00 102 ASN A O 1
ATOM 791 N N . CYS A 1 103 ? -12.477 1.523 5.694 1.00 93.69 103 CYS A N 1
ATOM 792 C CA . CYS A 1 103 ? -11.592 2.689 5.687 1.00 93.69 103 CYS A CA 1
ATOM 793 C C . CYS A 1 103 ? -12.419 3.955 5.954 1.00 93.69 103 CYS A C 1
ATOM 795 O O . CYS A 1 103 ? -13.572 4.016 5.534 1.00 93.69 103 CYS A O 1
ATOM 797 N N . SER A 1 104 ? -11.858 4.951 6.650 1.00 91.62 104 SER A N 1
ATOM 798 C CA . SER A 1 104 ? -12.612 6.170 7.004 1.00 91.62 104 SER A CA 1
ATOM 799 C C . SER A 1 104 ? -12.379 7.327 6.038 1.00 91.62 104 SER A C 1
ATOM 801 O O . SER A 1 104 ? -13.349 7.859 5.512 1.00 91.62 104 SER A O 1
ATOM 803 N N . LEU A 1 105 ? -11.123 7.714 5.789 1.00 90.75 105 LEU A N 1
ATOM 804 C CA . LEU A 1 105 ? -10.829 8.865 4.931 1.00 90.75 105 LEU A CA 1
ATOM 805 C C . LEU A 1 105 ? -10.941 8.536 3.434 1.00 90.75 105 LEU A C 1
ATOM 807 O O . LEU A 1 105 ? -11.670 9.200 2.705 1.00 90.75 105 LEU A O 1
ATOM 811 N N . VAL A 1 106 ? -10.215 7.515 2.966 1.00 92.88 106 VAL A N 1
ATOM 812 C CA . VAL A 1 106 ? -10.193 7.116 1.550 1.00 92.88 106 VAL A CA 1
ATOM 813 C C . VAL A 1 106 ? -9.794 5.646 1.391 1.00 92.88 106 VAL A C 1
ATOM 815 O O . VAL A 1 106 ? -8.975 5.125 2.147 1.00 92.88 106 VAL A O 1
ATOM 818 N N . GLY A 1 107 ? -10.363 4.952 0.403 1.00 95.12 107 GLY A N 1
ATOM 819 C CA . GLY A 1 107 ? -9.901 3.614 0.018 1.00 95.12 107 GLY A CA 1
ATOM 820 C C . GLY A 1 107 ? -8.567 3.688 -0.728 1.00 95.12 107 GLY A C 1
ATOM 821 O O . GLY A 1 107 ? -7.531 3.281 -0.209 1.00 95.12 107 GLY A O 1
ATOM 822 N N . ILE A 1 108 ? -8.595 4.271 -1.928 1.00 96.81 108 ILE A N 1
ATOM 823 C CA . ILE A 1 108 ? -7.410 4.548 -2.746 1.00 96.81 108 ILE A CA 1
ATOM 824 C C . ILE A 1 108 ? -7.426 6.022 -3.137 1.00 96.81 108 ILE A C 1
ATOM 826 O O . ILE A 1 108 ? -8.400 6.496 -3.717 1.00 96.81 108 ILE A O 1
ATOM 830 N N . TYR A 1 109 ? -6.337 6.722 -2.852 1.00 96.31 109 TYR A N 1
ATOM 831 C CA . TYR A 1 109 ? -6.019 8.018 -3.434 1.00 96.31 109 TYR A CA 1
ATOM 832 C C . TYR A 1 109 ? -4.865 7.828 -4.419 1.00 96.31 109 TYR A C 1
ATOM 834 O O . TYR A 1 109 ? -3.796 7.359 -4.023 1.00 96.31 109 TYR A O 1
ATOM 842 N N . LEU A 1 110 ? -5.090 8.161 -5.689 1.00 94.50 110 LEU A N 1
ATOM 843 C CA . LEU A 1 110 ? -4.097 8.080 -6.759 1.00 94.50 110 LEU A CA 1
ATOM 844 C C . LEU A 1 110 ? -3.930 9.469 -7.381 1.00 94.50 110 LEU A C 1
ATOM 846 O O . LEU A 1 110 ? -4.914 10.035 -7.862 1.00 94.50 110 LEU A O 1
ATOM 850 N N . GLN A 1 111 ? -2.704 9.993 -7.354 1.00 92.00 111 GLN A N 1
ATOM 851 C CA . GLN A 1 111 ? -2.322 11.295 -7.908 1.00 92.00 111 GLN A CA 1
ATOM 852 C C . GLN A 1 111 ? -1.147 11.161 -8.869 1.00 92.00 111 GLN A C 1
ATOM 854 O O . GLN A 1 111 ? -0.193 10.426 -8.522 1.00 92.00 111 GLN A O 1
#

Solvent-accessible surface area (backbone atoms only — not comparable to full-atom values): 5658 Å² total; per-residue (Å²): 129,52,53,79,38,76,37,70,55,55,75,49,78,47,65,67,41,76,49,70,41,67,86,57,72,80,81,64,96,56,55,39,28,51,32,37,35,28,53,74,17,35,40,38,40,36,49,23,38,38,36,35,36,96,32,80,38,25,30,38,37,40,34,37,45,28,34,39,38,38,33,52,26,38,38,35,32,9,33,60,12,34,30,41,40,38,50,50,96,87,40,51,76,46,80,41,78,58,48,73,47,72,45,67,69,36,59,72,45,78,80

Secondary structure (DSSP, 8-state):
-EEEEEE-SEEEEEES-EEE-TTS-S--SS-EEEEEE-TTEEEEEES-EEE--SSTTEEEEEEES-EEEEES-EEE--SS-SEEEE--TT--EEEES-EEES-SS-SEEE-

Foldseek 3Di:
DAELEEAEAEEEEDELEEQEPAPPDQDDPAAYEHYEYEANYEYAYYNYEYYYHQHLRYEYYEYYQYAYHAELYEYEQAAVEHYEHEHDPPHHYDHYNYHFDHYHPYHYDYD

Sequence (111 aa):
MDSIFCINSGGVILRECTLTLKSIPNHLNQKFVALVSFPSSSFNLIGCEFIGNETDHTSGVIAINSNVQISNCRFSNFKQGSMHLISKRDNRVVVQNCQIFNCSLVGIYLQ

InterPro domains:
  IPR011050 Pectin lyase fold/virulence factor [SSF51126] (4-110)
  IPR012334 Pectin lyase fold [G3DSA:2.160.20.10] (2-111)
  IPR039448 Right handed beta helix domain [PF13229] (4-110)

pLDDT: mean 94.31, std 5.95, range [71.19, 98.81]

Mean predicted aligned error: 3.07 Å

Radius of gyration: 12.72 Å; Cα contacts (8 Å, |Δi|>4): 324; chains: 1; bounding box: 29×26×37 Å

Organism: NCBI:txid197538